Protein AF-A0A0G0VIJ0-F1 (afdb_monomer_lite)

Radius of gyration: 26.53 Å; chains: 1; bounding box: 55×55×74 Å

Secondary structure (DSSP, 8-state):
-PPP------S---HHHHHHHHHHHHHHTTHHHHHTTTSTT-S---------TT-SSHHHHHHH-HHHHHHHHHHHHHHHHHHHHHHHHHTT----SSS---TTSHHHHHHHHHHHHHHHHTT----------EETTTTEE--GGGS-GGG----

Foldseek 3Di:
DDDDDDDDDDDDDDPVVVVVVVVVVCVVVVVVLVVLQPCLPDPDDDDDDDDPPPDQAPVVCVVVDVVVVVVVVVVVCVVVVVVVLVSCVSSVDDDPSVDDDDCPDPVNVVVVVVVVVVCVVVVNDDDDDDDFDADPRHRDGDDPVPDDPVPDDDD

Sequence (155 aa):
MAKNYFDPVDLQVNFPELEKEILAKWDKKKVVKKYLNRNSHAKKYFSFLDGPITFRNKKDIEAFGVDKFVQLCKDRVKKYSNIQTEQSKRLGYFMDWENSYYTLSDDNNYMIWHFLKVCNDYGWIYKGQDSVAWCPRCETAISQHEILTEDYKEL

Structure (mmCIF, N/CA/C/O backbone):
data_AF-A0A0G0VIJ0-F1
#
_entry.id   AF-A0A0G0VIJ0-F1
#
loop_
_atom_site.group_PDB
_atom_site.id
_atom_site.type_symbol
_atom_site.label_atom_id
_atom_site.label_alt_id
_atom_site.label_comp_id
_atom_site.label_asym_id
_atom_site.label_entity_id
_atom_site.label_seq_id
_atom_site.pdbx_PDB_ins_code
_atom_site.Cartn_x
_atom_site.Cartn_y
_atom_site.Cartn_z
_atom_site.occupancy
_atom_site.B_iso_or_equiv
_atom_site.auth_seq_id
_atom_site.auth_comp_id
_atom_site.auth_asym_id
_atom_site.auth_atom_id
_atom_site.pdbx_PDB_model_num
ATOM 1 N N . MET A 1 1 ? -34.892 41.394 37.509 1.00 52.47 1 MET A N 1
ATOM 2 C CA . MET A 1 1 ? -33.634 41.175 38.256 1.00 52.47 1 MET A CA 1
ATOM 3 C C . MET A 1 1 ? -32.808 40.157 37.495 1.00 52.47 1 MET A C 1
ATOM 5 O O . MET A 1 1 ? -33.337 39.103 37.158 1.00 52.47 1 MET A O 1
ATOM 9 N N . ALA A 1 2 ? -31.579 40.522 37.129 1.00 64.62 2 ALA A N 1
ATOM 10 C CA . ALA A 1 2 ? -30.722 39.702 36.280 1.00 64.62 2 ALA A CA 1
ATOM 11 C C . ALA A 1 2 ? -30.158 38.531 37.093 1.00 64.62 2 ALA A C 1
ATOM 13 O O . ALA A 1 2 ? -29.532 38.736 38.131 1.00 64.62 2 ALA A O 1
ATOM 14 N N . LYS A 1 3 ? -30.434 37.304 36.652 1.00 53.62 3 LYS A N 1
ATOM 15 C CA . LYS A 1 3 ? -29.890 36.097 37.278 1.00 53.62 3 LYS A CA 1
ATOM 16 C C . LYS A 1 3 ? -28.385 36.033 37.023 1.00 53.62 3 LYS A C 1
ATOM 18 O O . LYS A 1 3 ? -27.961 36.187 35.883 1.00 53.62 3 LYS A O 1
ATOM 23 N N . ASN A 1 4 ? -27.614 35.785 38.078 1.00 64.62 4 ASN A N 1
ATOM 24 C CA . ASN A 1 4 ? -26.201 35.431 37.972 1.00 64.62 4 ASN A CA 1
ATOM 25 C C . ASN A 1 4 ? -26.076 33.932 37.696 1.00 64.62 4 ASN A C 1
ATOM 27 O O . ASN A 1 4 ? -26.789 33.130 38.296 1.00 64.62 4 ASN A O 1
ATOM 31 N N . TYR A 1 5 ? -25.201 33.592 36.749 1.00 65.38 5 TYR A N 1
ATOM 32 C CA . TYR A 1 5 ? -25.220 32.305 36.051 1.00 65.38 5 TYR A CA 1
ATOM 33 C C . TYR A 1 5 ? -24.100 31.320 36.449 1.00 65.38 5 TYR A C 1
ATOM 35 O O . TYR A 1 5 ? -24.128 30.206 35.934 1.00 65.38 5 TYR A O 1
ATOM 43 N N . PHE A 1 6 ? -23.145 31.665 37.333 1.00 71.44 6 PHE A N 1
ATOM 44 C CA . PHE A 1 6 ? -21.989 30.792 37.639 1.00 71.44 6 PHE A CA 1
ATOM 45 C C . PHE A 1 6 ? -21.457 30.888 39.084 1.00 71.44 6 PHE A C 1
ATOM 47 O O . PHE A 1 6 ? -21.592 31.933 39.723 1.00 71.44 6 PHE A O 1
ATOM 54 N N . ASP A 1 7 ? -20.809 29.804 39.541 1.00 77.25 7 ASP A N 1
ATOM 55 C CA . ASP A 1 7 ? -20.273 29.595 40.901 1.00 77.25 7 ASP A CA 1
ATOM 56 C C . ASP 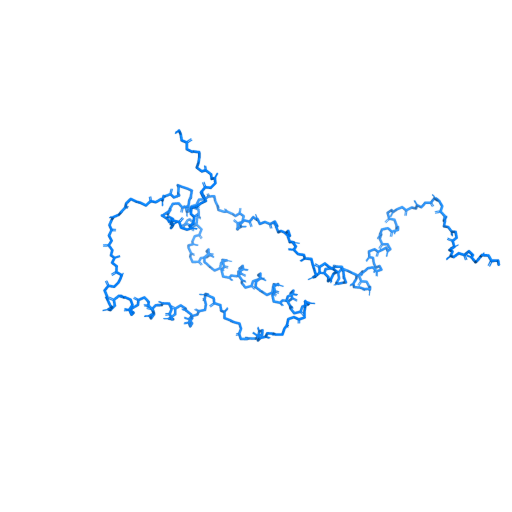A 1 7 ? -18.773 29.986 41.044 1.00 77.25 7 ASP A C 1
ATOM 58 O O . ASP A 1 7 ? -18.016 29.844 40.078 1.00 77.25 7 ASP A O 1
ATOM 62 N N . PRO A 1 8 ? -18.304 30.455 42.226 1.00 72.00 8 PRO A N 1
ATOM 63 C CA . PRO A 1 8 ? -16.916 30.901 42.446 1.00 72.00 8 PRO A CA 1
ATOM 64 C C . PRO A 1 8 ? -15.893 29.750 42.606 1.00 72.00 8 PRO A C 1
ATOM 66 O O . PRO A 1 8 ? -16.214 28.702 43.164 1.00 72.00 8 PRO A O 1
ATOM 69 N N . VAL A 1 9 ? -14.646 29.964 42.145 1.00 76.31 9 VAL A N 1
ATOM 70 C CA . VAL A 1 9 ? -13.546 28.964 42.098 1.00 76.31 9 VAL A CA 1
ATOM 71 C C . VAL A 1 9 ? -12.290 29.453 42.848 1.00 76.31 9 VAL A C 1
ATOM 73 O O . VAL A 1 9 ? -11.993 30.646 42.825 1.00 76.31 9 VAL A O 1
ATOM 76 N N . ASP A 1 10 ? -11.565 28.528 43.496 1.00 70.06 10 ASP A N 1
ATOM 77 C CA . ASP A 1 10 ? -10.390 28.770 44.360 1.00 70.06 10 ASP A CA 1
ATOM 78 C C . ASP A 1 10 ? -9.078 29.027 43.580 1.00 70.06 10 ASP A C 1
ATOM 80 O O . ASP A 1 10 ? -8.874 28.509 42.481 1.00 70.06 10 ASP A O 1
ATOM 84 N N . LEU A 1 11 ? -8.183 29.840 44.151 1.00 73.19 11 LEU A N 1
ATOM 85 C CA . LEU A 1 11 ? -7.052 30.480 43.466 1.00 73.19 11 LEU A CA 1
ATOM 86 C C . LEU A 1 11 ? -5.691 29.811 43.702 1.00 73.19 11 LEU A C 1
ATOM 88 O O . LEU A 1 11 ? -4.750 30.097 42.961 1.00 73.19 11 LEU A O 1
ATOM 92 N N . GLN A 1 12 ? -5.551 28.935 44.699 1.00 70.12 12 GLN A N 1
ATOM 93 C CA . GLN A 1 12 ? -4.281 28.251 44.972 1.00 70.12 12 GLN A CA 1
ATOM 94 C C . GLN A 1 12 ? -4.399 26.745 44.721 1.00 70.12 12 GLN A C 1
ATOM 96 O O . GLN A 1 12 ? -4.867 25.990 45.567 1.00 70.12 12 GLN A O 1
ATOM 101 N N . VAL A 1 13 ? -3.972 26.313 43.528 1.00 72.69 13 VAL A N 1
ATOM 102 C CA . VAL A 1 13 ? -4.182 24.949 43.011 1.00 72.69 13 VAL A CA 1
ATOM 103 C C . VAL A 1 13 ? -2.862 24.178 42.887 1.00 72.69 13 VAL A C 1
ATOM 105 O O . VAL A 1 13 ? -1.880 24.690 42.353 1.00 72.69 13 VAL A O 1
ATOM 108 N N . ASN A 1 14 ? -2.853 22.916 43.337 1.00 75.56 14 ASN A N 1
ATOM 109 C CA . ASN A 1 14 ? -1.723 21.990 43.203 1.00 75.56 14 ASN A CA 1
ATOM 110 C C . ASN A 1 14 ? -1.847 21.138 41.922 1.00 75.56 14 ASN A C 1
ATOM 112 O O . ASN A 1 14 ? -2.645 20.204 41.840 1.00 75.56 14 ASN A O 1
ATOM 116 N N . PHE A 1 15 ? -1.058 21.476 40.903 1.00 76.38 15 PHE A N 1
ATOM 117 C CA . PHE A 1 15 ? -1.248 20.984 39.534 1.00 76.38 15 PHE A CA 1
ATOM 118 C C . PHE A 1 15 ? -0.882 19.507 39.284 1.00 76.38 15 PHE A C 1
ATOM 120 O O . PHE A 1 15 ? -1.651 18.839 38.593 1.00 76.38 15 PHE A O 1
ATOM 127 N N . PRO A 1 16 ? 0.220 18.950 39.826 1.00 82.44 16 PRO A N 1
ATOM 128 C CA . PRO A 1 16 ? 0.573 17.546 39.587 1.00 82.44 16 PRO A CA 1
ATOM 129 C C . PRO A 1 16 ? -0.453 16.532 40.109 1.00 82.44 16 PRO A C 1
ATOM 131 O O . PRO A 1 16 ? -0.645 15.469 39.517 1.00 82.44 16 PRO A O 1
ATOM 134 N N . GLU A 1 17 ? -1.110 16.835 41.229 1.00 77.00 17 GLU A N 1
ATOM 135 C CA . GLU A 1 17 ? -2.145 15.967 41.798 1.00 77.00 17 GLU A CA 1
ATOM 136 C C . GLU A 1 17 ? -3.454 16.083 41.009 1.00 77.00 17 GLU A C 1
ATOM 138 O O . GLU A 1 17 ? -4.062 15.072 40.646 1.00 77.00 17 GLU A O 1
ATOM 143 N N . LEU A 1 18 ? -3.803 17.312 40.618 1.00 77.12 18 LEU A N 1
ATOM 144 C CA . LEU A 1 18 ? -4.939 17.602 39.750 1.00 77.12 18 LEU A CA 1
ATOM 145 C C . LEU A 1 18 ? -4.830 16.886 38.392 1.00 77.12 18 LEU A C 1
ATOM 147 O O . LEU A 1 18 ? -5.814 16.349 37.889 1.00 77.12 18 LEU A O 1
ATOM 151 N N . GLU A 1 19 ? -3.637 16.827 37.802 1.00 81.19 19 GLU A N 1
ATOM 152 C CA . GLU A 1 19 ? -3.402 16.137 36.531 1.00 81.19 19 GLU A CA 1
ATOM 153 C C . GLU A 1 19 ? -3.688 14.633 36.633 1.00 81.19 19 GLU A C 1
ATOM 155 O O . GLU A 1 19 ? -4.411 14.075 35.803 1.00 81.19 19 GLU A O 1
ATOM 160 N N . LYS A 1 20 ? -3.179 13.976 37.681 1.00 84.56 20 LYS A N 1
ATOM 161 C CA . LYS A 1 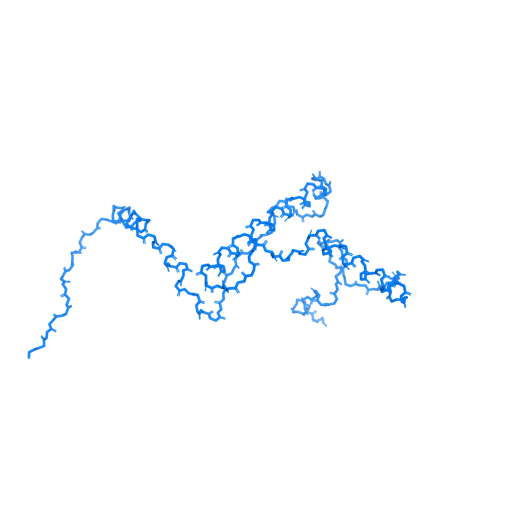20 ? -3.397 12.539 37.900 1.00 84.56 20 LYS A CA 1
ATOM 162 C C . LYS A 1 20 ? -4.876 12.218 38.100 1.00 84.56 20 LYS A C 1
ATOM 164 O O . LYS A 1 20 ? -5.374 11.252 37.515 1.00 84.56 20 LYS A O 1
ATOM 169 N N . GLU A 1 21 ? -5.596 13.045 38.858 1.00 83.81 21 GLU A N 1
ATOM 170 C CA . GLU A 1 21 ? -7.046 12.908 39.005 1.00 83.81 21 GLU A CA 1
ATOM 171 C C . GLU A 1 21 ? -7.783 13.088 37.676 1.00 83.81 21 GLU A C 1
ATOM 173 O O . GLU A 1 21 ? -8.671 12.297 37.348 1.00 83.81 21 GLU A O 1
ATOM 178 N N . ILE A 1 22 ? -7.417 14.099 36.885 1.00 80.25 22 ILE A N 1
ATOM 179 C CA . ILE A 1 22 ? -8.041 14.383 35.589 1.00 80.25 22 ILE A CA 1
ATOM 180 C C . ILE A 1 22 ? -7.843 13.212 34.624 1.00 80.25 22 ILE A C 1
ATOM 182 O O . ILE A 1 22 ? -8.815 12.763 34.008 1.00 80.25 22 ILE A O 1
ATOM 186 N N . LEU A 1 23 ? -6.626 12.676 34.532 1.00 76.62 23 LEU A N 1
ATOM 187 C CA . LEU A 1 23 ? -6.301 11.562 33.643 1.00 76.62 23 LEU A CA 1
ATOM 188 C C . LEU A 1 23 ? -7.067 10.287 34.028 1.00 76.62 23 LEU A C 1
ATOM 190 O O . LEU A 1 23 ? -7.701 9.668 33.170 1.00 76.62 23 LEU A O 1
ATOM 194 N N . ALA A 1 24 ? -7.137 9.955 35.321 1.00 84.25 24 ALA A N 1
ATOM 195 C CA . ALA A 1 24 ? -7.935 8.825 35.804 1.00 84.25 24 ALA A CA 1
ATOM 196 C C . ALA A 1 24 ? -9.440 9.006 35.513 1.00 84.25 24 ALA A C 1
ATOM 198 O O . ALA A 1 24 ? -10.144 8.067 35.119 1.00 84.25 24 ALA A O 1
ATOM 199 N N . LYS A 1 25 ? -9.951 10.237 35.643 1.00 84.12 25 LYS A N 1
ATOM 200 C CA . LYS A 1 25 ? -11.337 10.595 35.296 1.00 84.12 25 LYS A CA 1
ATOM 201 C C . LYS A 1 25 ? -11.595 10.458 33.795 1.00 84.12 25 LYS A C 1
ATOM 203 O O . LYS A 1 25 ? -12.705 10.094 33.398 1.00 84.12 25 LYS A O 1
ATOM 208 N N . TRP A 1 26 ? -10.603 10.753 32.962 1.00 78.38 26 TRP A N 1
ATOM 209 C CA . TRP A 1 26 ? -10.691 10.691 31.506 1.00 78.38 26 TRP A CA 1
ATOM 210 C C . TRP A 1 26 ? -10.675 9.267 30.971 1.00 78.38 26 TRP A C 1
ATOM 212 O O . TRP A 1 26 ? -11.476 8.964 30.082 1.00 78.38 26 TRP A O 1
ATOM 222 N N . ASP A 1 27 ? -9.881 8.379 31.559 1.00 79.38 27 ASP A N 1
ATOM 223 C CA . ASP A 1 27 ? -9.908 6.956 31.217 1.00 79.38 27 ASP A CA 1
ATOM 224 C C . ASP A 1 27 ? -11.223 6.301 31.641 1.00 79.38 27 ASP A C 1
ATOM 226 O O . ASP A 1 27 ? -11.897 5.660 30.827 1.00 79.38 27 ASP A O 1
ATOM 230 N N . LYS A 1 28 ? -11.688 6.575 32.868 1.00 83.31 28 LYS A N 1
ATOM 231 C CA . LYS A 1 28 ? -12.971 6.055 33.372 1.00 83.31 28 LYS A CA 1
ATOM 232 C C . LYS A 1 28 ? -14.166 6.516 32.527 1.00 83.31 28 LYS A C 1
ATOM 234 O O . LYS A 1 28 ? -15.131 5.776 32.353 1.00 83.31 28 LYS A O 1
ATOM 239 N N . LYS A 1 29 ? -14.103 7.730 31.968 1.00 84.06 29 LYS A N 1
ATOM 240 C CA . LYS A 1 29 ? -15.145 8.316 31.103 1.00 84.06 29 LYS A CA 1
ATOM 241 C C . LYS A 1 29 ? -14.893 8.124 29.602 1.00 84.06 29 LYS A C 1
ATOM 243 O O . LYS A 1 29 ? -15.666 8.644 28.793 1.00 84.06 29 LYS A O 1
ATOM 248 N N . LYS A 1 30 ? -13.834 7.397 29.222 1.00 78.00 30 LYS A N 1
ATOM 249 C CA . LYS A 1 30 ? -13.403 7.165 27.832 1.00 78.00 30 LYS A CA 1
ATOM 250 C C . LYS A 1 30 ? -13.288 8.460 27.005 1.00 78.00 30 LYS A C 1
ATOM 252 O O . LYS A 1 30 ? -13.719 8.519 25.853 1.00 78.00 30 LYS A O 1
ATOM 257 N N . VAL A 1 31 ? -12.711 9.515 27.581 1.00 76.69 31 VAL A N 1
ATOM 258 C CA . VAL A 1 31 ? -12.638 10.867 26.991 1.00 76.69 31 VAL A CA 1
ATOM 259 C C . VAL A 1 31 ? -11.754 10.914 25.745 1.00 76.69 31 VAL A C 1
ATOM 261 O O . VAL A 1 31 ? -12.138 11.547 24.766 1.00 76.69 31 VAL A O 1
ATOM 264 N N . VAL A 1 32 ? -10.648 10.166 25.703 1.00 67.38 32 VAL A N 1
ATOM 265 C CA . VAL A 1 32 ? -9.802 10.040 24.497 1.00 67.38 32 VAL A CA 1
ATOM 266 C C . VAL A 1 32 ? -10.608 9.479 23.315 1.00 67.38 32 VAL A C 1
ATOM 268 O O . VAL A 1 32 ? -10.482 9.944 22.182 1.00 67.38 32 VAL A O 1
ATOM 271 N N . LYS A 1 33 ? -11.537 8.551 23.587 1.00 63.69 33 LYS A N 1
ATOM 272 C CA . LYS A 1 33 ? -12.468 8.002 22.589 1.00 63.69 33 LYS A CA 1
ATOM 273 C C . LYS A 1 33 ? -13.443 9.067 22.066 1.00 63.69 33 LYS A C 1
ATOM 275 O O . LYS A 1 33 ? -13.731 9.080 20.874 1.00 63.69 33 LYS A O 1
ATOM 280 N N . LYS A 1 34 ? -13.897 9.986 22.928 1.00 77.69 34 LYS A N 1
ATOM 281 C CA . LYS A 1 34 ? -14.735 11.143 22.554 1.00 77.69 34 LYS A CA 1
ATOM 282 C C . LYS A 1 34 ? -13.961 12.221 21.788 1.00 77.69 34 LYS A C 1
ATOM 284 O O . LYS A 1 34 ? -14.503 12.795 20.854 1.00 77.69 34 LYS A O 1
ATOM 289 N N . TYR A 1 35 ? -12.705 12.481 22.148 1.00 64.19 35 TYR A N 1
ATOM 290 C CA . TYR A 1 35 ? -11.881 13.525 21.531 1.00 64.19 35 TYR A CA 1
ATOM 291 C C . TYR A 1 35 ? -11.413 13.156 20.122 1.00 64.19 35 TYR A C 1
ATOM 293 O O . TYR A 1 35 ? -11.546 13.951 19.196 1.00 64.19 35 TYR A O 1
ATOM 301 N N . LEU A 1 36 ? -10.944 11.921 19.934 1.00 62.81 36 LEU A N 1
ATOM 302 C CA . LEU A 1 36 ? -10.586 11.392 18.614 1.00 62.81 36 LEU A CA 1
ATOM 303 C C . LEU A 1 36 ? -11.787 11.381 17.643 1.00 62.81 36 LEU A C 1
ATOM 305 O O . LEU A 1 36 ? -11.588 11.392 16.435 1.00 62.81 36 LEU A O 1
ATOM 309 N N . ASN A 1 37 ? -13.018 11.408 18.172 1.00 61.84 37 ASN A N 1
ATOM 310 C CA . ASN A 1 37 ? -14.264 11.513 17.408 1.00 61.84 37 ASN A CA 1
ATOM 311 C C . ASN A 1 37 ? -14.759 12.966 17.230 1.00 61.84 37 ASN A C 1
ATOM 313 O O . ASN A 1 37 ? -15.814 13.172 16.643 1.00 61.84 37 ASN A O 1
ATOM 317 N N . ARG A 1 38 ? -14.057 13.982 17.751 1.00 71.62 38 ARG A N 1
ATOM 318 C CA . ARG A 1 38 ? -14.553 15.370 17.771 1.00 71.62 38 ARG A CA 1
ATOM 319 C C . ARG A 1 38 ? -14.355 16.111 16.447 1.00 71.62 38 ARG A C 1
ATOM 321 O O . ARG A 1 38 ? -15.190 16.925 16.076 1.00 71.62 38 ARG A O 1
ATOM 328 N N . ASN A 1 39 ? -13.255 15.839 15.746 1.00 64.19 39 ASN A N 1
ATOM 329 C CA . ASN A 1 39 ? -12.856 16.560 14.528 1.00 64.19 39 ASN A CA 1
ATOM 330 C C . ASN A 1 39 ? -13.148 15.760 13.246 1.00 64.19 39 ASN A C 1
ATOM 332 O O . ASN A 1 39 ? -12.535 15.993 12.208 1.00 64.19 39 ASN A O 1
ATOM 336 N N . SER A 1 40 ? -14.099 14.828 13.322 1.00 61.03 40 SER A N 1
ATOM 337 C CA . SER A 1 40 ? -14.533 13.957 12.223 1.00 61.03 40 SER A CA 1
ATOM 338 C C . SER A 1 40 ? -15.162 14.705 11.039 1.00 61.03 40 SER A C 1
ATOM 340 O O . SER A 1 40 ? -15.275 14.139 9.959 1.00 61.03 40 SER A O 1
ATOM 342 N N . HIS A 1 41 ? -15.556 15.971 11.222 1.00 52.69 41 HIS A N 1
ATOM 343 C CA . HIS A 1 41 ? -16.220 16.807 10.212 1.00 52.69 41 HIS A CA 1
ATOM 344 C C . HIS A 1 41 ? -15.308 17.894 9.592 1.00 52.69 41 HIS A C 1
ATOM 346 O O . HIS A 1 41 ? -15.797 18.786 8.899 1.00 52.69 41 HIS A O 1
ATOM 352 N N . ALA A 1 42 ? -13.994 17.874 9.853 1.00 66.56 42 ALA A N 1
ATOM 353 C CA . ALA A 1 42 ? -13.054 18.889 9.364 1.00 66.56 42 ALA A CA 1
ATOM 354 C C . ALA A 1 42 ? -12.649 18.676 7.889 1.00 66.56 42 ALA A C 1
ATOM 356 O O . ALA A 1 42 ? -12.443 17.554 7.438 1.00 66.56 42 ALA A O 1
ATOM 357 N N . LYS A 1 43 ? -12.467 19.771 7.136 1.00 59.84 43 LYS A N 1
ATOM 358 C CA . LYS A 1 43 ? -12.087 19.743 5.706 1.00 59.84 43 LYS A CA 1
ATOM 359 C C . LYS A 1 43 ? -10.585 19.492 5.420 1.00 59.84 43 LYS A C 1
ATOM 361 O O . LYS A 1 43 ? -10.246 19.303 4.258 1.00 59.84 43 LYS A O 1
ATOM 366 N N . LYS A 1 44 ? -9.677 19.502 6.413 1.00 52.06 44 LYS A N 1
ATOM 367 C CA . LYS A 1 44 ? -8.217 19.258 6.252 1.00 52.06 44 LYS A CA 1
ATOM 368 C C . LYS A 1 44 ? -7.650 18.398 7.393 1.00 52.06 44 LYS A C 1
ATOM 370 O O . LYS A 1 44 ? -8.081 18.548 8.534 1.00 52.06 44 LYS A O 1
ATOM 375 N N . TYR A 1 45 ? -6.655 17.560 7.078 1.00 49.69 45 TYR A N 1
ATOM 376 C CA . TYR A 1 45 ? -6.057 16.546 7.964 1.00 49.69 45 TYR A CA 1
ATOM 377 C C . TYR A 1 45 ? -4.524 16.698 8.074 1.00 49.69 45 TYR A C 1
ATOM 379 O O . TYR A 1 45 ? -3.901 17.244 7.167 1.00 49.69 45 TYR A O 1
ATOM 387 N N . PHE A 1 46 ? -3.915 16.202 9.162 1.00 41.69 46 PHE A N 1
ATOM 388 C CA . PHE A 1 46 ? -2.459 16.205 9.396 1.00 41.69 46 PHE A CA 1
ATOM 389 C C . PHE A 1 46 ? -1.951 14.787 9.702 1.00 41.69 46 PHE A C 1
ATOM 391 O O . PHE A 1 46 ? -2.514 14.105 10.560 1.00 41.69 46 PHE A O 1
ATOM 398 N N . SER A 1 47 ? -0.888 14.353 9.016 1.00 42.16 47 SER A N 1
ATOM 399 C CA . SER A 1 47 ? -0.221 13.060 9.215 1.00 42.16 47 SER A CA 1
ATOM 400 C C . SER A 1 47 ? 1.302 13.256 9.212 1.00 42.16 47 SER A C 1
ATOM 402 O O . SER A 1 47 ? 1.837 13.959 8.362 1.00 42.16 47 SER A O 1
ATOM 404 N N . PHE A 1 48 ? 2.000 12.635 10.168 1.00 37.22 48 PHE A N 1
ATOM 405 C CA . PHE A 1 48 ? 3.464 12.562 10.216 1.00 37.22 48 PHE A CA 1
ATOM 406 C C . PHE A 1 48 ? 3.888 11.175 9.718 1.00 37.22 48 PHE A C 1
ATOM 408 O O . PHE A 1 48 ? 3.478 10.165 10.295 1.00 37.22 48 PHE A O 1
ATOM 415 N N . LEU A 1 49 ? 4.637 11.123 8.616 1.00 38.41 49 LEU A N 1
ATOM 416 C CA . LEU A 1 49 ? 5.118 9.889 7.995 1.00 38.41 49 LEU A CA 1
ATOM 417 C C . LEU A 1 49 ? 6.648 9.861 8.032 1.00 38.41 49 LEU A C 1
ATOM 419 O O . LEU A 1 49 ? 7.290 10.710 7.426 1.00 38.41 49 LEU A O 1
ATOM 423 N N . ASP A 1 50 ? 7.202 8.840 8.682 1.00 36.78 50 ASP A N 1
ATOM 424 C CA . ASP A 1 50 ? 8.545 8.331 8.407 1.00 36.78 50 ASP A CA 1
ATOM 425 C C . ASP A 1 50 ? 8.405 6.847 8.007 1.00 36.78 50 ASP A C 1
ATOM 427 O O . ASP A 1 50 ? 7.464 6.152 8.431 1.00 36.78 50 ASP A O 1
ATOM 431 N N . GLY A 1 51 ? 9.260 6.385 7.096 1.00 50.81 51 GLY A N 1
ATOM 432 C CA . GLY A 1 51 ? 9.184 5.072 6.444 1.00 50.81 51 GLY A CA 1
ATOM 433 C C . GLY A 1 51 ? 9.374 3.894 7.414 1.00 50.81 51 GLY A C 1
ATOM 434 O O . GLY A 1 51 ? 9.200 4.011 8.628 1.00 50.81 51 GLY A O 1
ATOM 435 N N . PRO A 1 52 ? 9.668 2.670 6.950 1.00 47.72 52 PRO A N 1
ATOM 436 C CA . PRO A 1 52 ? 10.339 1.713 7.823 1.00 47.72 52 PRO A CA 1
ATOM 437 C C . PRO A 1 52 ? 11.692 2.335 8.201 1.00 47.72 52 PRO A C 1
ATOM 439 O O . PRO A 1 52 ? 12.490 2.638 7.323 1.00 47.72 52 PRO A O 1
ATOM 442 N N . ILE A 1 53 ? 11.925 2.558 9.493 1.00 48.50 53 ILE A N 1
ATOM 443 C CA . ILE A 1 53 ? 13.034 3.367 10.036 1.00 48.50 53 ILE A CA 1
ATOM 444 C C . ILE A 1 53 ? 14.450 2.816 9.743 1.00 48.50 53 ILE A C 1
ATOM 446 O O . ILE A 1 53 ? 15.437 3.455 10.090 1.00 48.50 53 ILE A O 1
ATOM 450 N N . THR A 1 54 ? 14.608 1.646 9.118 1.00 51.59 54 THR A N 1
ATOM 451 C CA . THR A 1 54 ? 15.874 0.899 9.233 1.00 51.59 54 THR A CA 1
ATOM 452 C C . THR A 1 54 ? 16.786 0.852 8.011 1.00 51.59 54 THR A C 1
ATOM 454 O O . THR A 1 54 ? 17.926 0.434 8.189 1.00 51.59 54 THR A O 1
ATOM 457 N N . PHE A 1 55 ? 16.373 1.276 6.811 1.00 58.56 55 PHE A N 1
ATOM 458 C CA . PHE A 1 55 ? 17.204 1.085 5.607 1.00 58.56 55 PHE A CA 1
ATOM 459 C C . PHE A 1 55 ? 17.473 2.394 4.869 1.00 58.56 55 PHE A C 1
ATOM 461 O O . PHE A 1 55 ? 16.548 3.136 4.542 1.00 58.56 55 PHE A O 1
ATOM 468 N N . ARG A 1 56 ? 18.755 2.691 4.632 1.00 59.69 56 ARG A N 1
ATOM 469 C CA . ARG A 1 56 ? 19.205 3.945 4.009 1.00 59.69 56 ARG A CA 1
ATOM 470 C C . ARG A 1 56 ? 19.310 3.823 2.496 1.00 59.69 56 ARG A C 1
ATOM 472 O O . ARG A 1 56 ? 19.215 4.830 1.798 1.00 59.69 56 ARG A O 1
ATOM 479 N N . ASN A 1 57 ? 19.526 2.612 1.997 1.00 65.62 57 ASN A N 1
ATOM 480 C CA . ASN A 1 57 ? 19.675 2.319 0.578 1.00 65.62 57 ASN A CA 1
ATOM 481 C C . ASN A 1 57 ? 19.227 0.881 0.261 1.00 65.62 57 ASN A C 1
ATOM 483 O O . ASN A 1 57 ? 18.964 0.068 1.149 1.00 65.62 57 ASN A O 1
ATOM 487 N N . LYS A 1 58 ? 19.103 0.576 -1.034 1.00 70.25 58 LYS A N 1
ATOM 488 C CA . LYS A 1 58 ? 18.593 -0.710 -1.533 1.00 70.25 58 LYS A CA 1
ATOM 489 C C . LYS A 1 58 ? 19.488 -1.891 -1.144 1.00 70.25 58 LYS A C 1
ATOM 491 O O . LYS A 1 58 ? 18.987 -2.975 -0.861 1.00 70.25 58 LYS A O 1
ATOM 496 N N . LYS A 1 59 ? 20.797 -1.653 -1.033 1.00 75.25 59 LYS A N 1
ATOM 497 C CA . LYS A 1 59 ? 21.786 -2.645 -0.588 1.00 75.25 59 LYS A CA 1
ATOM 498 C C . LYS A 1 59 ? 21.525 -3.150 0.828 1.00 75.25 59 LYS A C 1
ATOM 500 O O . LYS A 1 59 ? 21.715 -4.335 1.090 1.00 75.25 59 LYS A O 1
ATOM 505 N N . ASP A 1 60 ? 21.036 -2.291 1.723 1.00 75.19 60 ASP A N 1
ATOM 506 C CA . ASP A 1 60 ? 20.689 -2.718 3.080 1.00 75.19 60 ASP A CA 1
ATOM 507 C C . ASP A 1 60 ? 19.524 -3.731 3.079 1.00 75.19 60 ASP A C 1
ATOM 509 O O . ASP A 1 60 ? 19.478 -4.628 3.920 1.00 75.19 60 ASP A O 1
ATOM 513 N N . ILE A 1 61 ? 18.603 -3.625 2.111 1.00 75.75 61 ILE A N 1
ATOM 514 C CA . ILE A 1 61 ? 17.478 -4.560 1.942 1.00 75.75 61 ILE A CA 1
ATOM 515 C C . ILE A 1 61 ? 17.985 -5.921 1.458 1.00 75.75 61 ILE A C 1
ATOM 517 O O . ILE A 1 61 ? 17.554 -6.957 1.965 1.00 75.75 61 ILE A O 1
ATOM 521 N N . GLU A 1 62 ? 18.919 -5.930 0.504 1.00 79.06 62 GLU A N 1
ATOM 522 C CA . GLU A 1 62 ? 19.545 -7.163 0.015 1.00 79.06 62 GLU A CA 1
ATOM 523 C C . GLU A 1 62 ? 20.313 -7.879 1.134 1.00 79.06 62 GLU A C 1
ATOM 525 O O . GLU A 1 62 ? 20.153 -9.086 1.308 1.00 79.06 62 GLU A O 1
ATOM 530 N N . ALA A 1 63 ? 21.071 -7.132 1.945 1.00 80.56 63 ALA A N 1
ATOM 531 C CA . ALA A 1 63 ? 21.787 -7.668 3.103 1.00 80.56 63 ALA A CA 1
ATOM 532 C C . ALA A 1 63 ? 20.846 -8.193 4.205 1.00 80.56 63 ALA A C 1
ATOM 534 O O . ALA A 1 63 ? 21.162 -9.171 4.883 1.00 80.56 63 ALA A O 1
ATOM 535 N N . PHE A 1 64 ? 19.687 -7.558 4.390 1.00 77.12 64 PHE A N 1
ATOM 536 C CA . PHE A 1 64 ? 18.674 -7.979 5.358 1.00 77.12 64 PHE A CA 1
ATOM 537 C C . PHE A 1 64 ? 17.896 -9.233 4.915 1.00 77.12 64 PHE A C 1
ATOM 539 O O . PHE A 1 64 ? 17.496 -10.048 5.754 1.00 77.12 64 PHE A O 1
ATOM 546 N N . GLY A 1 65 ? 17.709 -9.398 3.606 1.00 83.38 65 GLY A N 1
ATOM 547 C CA . GLY A 1 65 ? 16.892 -10.440 2.992 1.00 83.38 65 GLY A CA 1
ATOM 548 C C . GLY A 1 65 ? 15.591 -9.867 2.435 1.00 83.38 65 GLY A C 1
ATOM 549 O O . GLY A 1 65 ? 14.759 -9.321 3.169 1.00 83.38 65 GLY A O 1
ATOM 550 N N . VAL A 1 66 ? 15.407 -10.004 1.119 1.00 84.81 66 VAL A N 1
ATOM 551 C CA . VAL A 1 66 ? 14.246 -9.462 0.392 1.00 84.81 66 VAL A CA 1
ATOM 552 C C . VAL A 1 66 ? 12.942 -10.104 0.869 1.00 84.81 66 VAL A C 1
ATOM 554 O O . VAL A 1 66 ? 11.940 -9.416 1.035 1.00 84.81 66 VAL A O 1
ATOM 557 N N . ASP A 1 67 ? 12.957 -11.402 1.151 1.00 87.56 67 ASP A N 1
ATOM 558 C CA . ASP A 1 67 ? 11.829 -12.162 1.694 1.00 87.56 67 ASP A CA 1
ATOM 559 C C . ASP A 1 67 ? 11.357 -11.607 3.048 1.00 87.56 67 ASP A C 1
ATOM 561 O O . ASP A 1 67 ? 10.173 -11.310 3.233 1.00 87.56 67 ASP A O 1
ATOM 565 N N . LYS A 1 68 ? 12.297 -11.385 3.974 1.00 82.44 68 LYS A N 1
ATOM 566 C CA . LYS A 1 68 ? 12.022 -10.833 5.306 1.00 82.44 68 LYS A CA 1
ATOM 567 C C . LYS A 1 68 ? 11.518 -9.403 5.214 1.00 82.44 68 LYS A C 1
ATOM 569 O O . LYS A 1 68 ? 10.578 -9.031 5.915 1.00 82.44 68 LYS A O 1
ATOM 574 N N . PHE A 1 69 ? 12.117 -8.605 4.333 1.00 82.50 69 PHE A N 1
ATOM 575 C CA . PHE A 1 69 ? 11.675 -7.240 4.081 1.00 82.50 69 PHE A CA 1
ATOM 576 C C . PHE A 1 69 ? 10.239 -7.200 3.546 1.00 82.50 69 PHE A C 1
ATOM 578 O O . PHE A 1 69 ? 9.398 -6.482 4.084 1.00 82.50 69 PHE A O 1
ATOM 585 N N . VAL A 1 70 ? 9.928 -8.024 2.541 1.00 86.06 70 VAL A N 1
ATOM 586 C CA . VAL A 1 70 ? 8.577 -8.129 1.974 1.00 86.06 70 VAL A CA 1
ATOM 587 C C . VAL A 1 70 ? 7.568 -8.547 3.042 1.00 86.06 70 VAL A C 1
ATOM 589 O O . VAL A 1 70 ? 6.472 -7.983 3.098 1.00 86.06 70 VAL A O 1
ATOM 592 N N . GLN A 1 71 ? 7.928 -9.482 3.924 1.00 86.06 71 GLN A N 1
ATOM 593 C CA . GLN A 1 71 ? 7.050 -9.887 5.018 1.00 86.06 71 GLN A CA 1
ATOM 594 C C . GLN A 1 71 ? 6.782 -8.733 5.998 1.00 86.06 71 GLN A C 1
ATOM 596 O O . GLN A 1 71 ? 5.624 -8.475 6.325 1.00 86.06 71 GLN A O 1
ATOM 601 N N . LEU A 1 72 ? 7.809 -7.964 6.376 1.00 83.88 72 LEU A N 1
ATOM 602 C CA . LEU A 1 72 ? 7.641 -6.764 7.207 1.00 83.88 72 LEU A CA 1
ATOM 603 C C . LEU A 1 72 ? 6.736 -5.716 6.546 1.00 83.88 72 LEU A C 1
ATOM 605 O O . LEU A 1 72 ? 5.904 -5.099 7.217 1.00 83.88 72 LEU A O 1
ATOM 609 N N . CYS A 1 73 ? 6.859 -5.520 5.231 1.00 84.12 73 CYS A N 1
ATOM 610 C CA . CYS A 1 73 ? 5.968 -4.643 4.475 1.00 84.12 73 CYS A CA 1
ATOM 611 C C . CYS A 1 73 ? 4.514 -5.134 4.532 1.00 84.12 73 CYS A C 1
ATOM 613 O O . CYS A 1 73 ? 3.616 -4.338 4.822 1.00 84.12 73 CYS A O 1
ATOM 615 N N . LYS A 1 74 ? 4.271 -6.436 4.323 1.00 87.62 74 LYS A N 1
ATOM 616 C CA . LYS A 1 74 ? 2.932 -7.045 4.423 1.00 87.62 74 LYS A CA 1
ATOM 617 C C . LYS A 1 74 ? 2.341 -6.881 5.825 1.00 87.62 74 LYS A C 1
ATOM 619 O O . LYS A 1 74 ? 1.184 -6.481 5.961 1.00 87.62 74 LYS A O 1
ATOM 624 N N . ASP A 1 75 ? 3.131 -7.121 6.866 1.00 86.50 75 ASP A N 1
ATOM 625 C CA . ASP A 1 75 ? 2.688 -6.995 8.258 1.00 86.50 75 ASP A CA 1
ATOM 626 C C . ASP A 1 75 ? 2.372 -5.539 8.626 1.00 86.50 75 ASP A C 1
ATOM 628 O O . ASP A 1 75 ? 1.379 -5.259 9.306 1.00 86.50 75 ASP A O 1
ATOM 632 N N . ARG A 1 76 ? 3.152 -4.583 8.103 1.00 83.25 76 ARG A N 1
ATOM 633 C CA . ARG A 1 76 ? 2.864 -3.149 8.233 1.00 83.25 76 ARG A CA 1
ATOM 634 C C . ARG A 1 76 ? 1.532 -2.789 7.579 1.00 83.25 76 ARG A C 1
ATOM 636 O O . ARG A 1 76 ? 0.717 -2.121 8.217 1.00 83.25 76 ARG A O 1
ATOM 643 N N . VAL A 1 77 ? 1.291 -3.237 6.345 1.00 87.69 77 VAL A N 1
ATOM 644 C CA . VAL A 1 77 ? 0.018 -2.994 5.643 1.00 87.69 77 VAL A CA 1
ATOM 645 C C . VAL A 1 77 ? -1.152 -3.555 6.450 1.00 87.69 77 VAL A C 1
ATOM 647 O O . VAL A 1 77 ? -2.123 -2.837 6.681 1.00 87.69 77 VAL A O 1
ATOM 650 N N . LYS A 1 78 ? -1.045 -4.783 6.972 1.00 87.75 78 LYS A N 1
ATOM 651 C CA . LYS A 1 78 ? -2.073 -5.381 7.843 1.00 87.75 78 LYS A CA 1
ATOM 652 C C . LYS A 1 78 ? -2.326 -4.540 9.095 1.00 87.75 78 LYS A C 1
ATOM 654 O O . LYS A 1 78 ? -3.468 -4.215 9.403 1.00 87.75 78 LYS A O 1
ATOM 659 N N . LYS A 1 79 ? -1.267 -4.119 9.793 1.00 86.69 79 LYS A N 1
ATOM 660 C CA . LYS A 1 79 ? -1.387 -3.298 11.006 1.00 86.69 79 LYS A CA 1
ATOM 661 C C . LYS A 1 79 ? -2.127 -1.987 10.740 1.00 86.69 79 LYS A C 1
ATOM 663 O O . LYS A 1 79 ? -3.074 -1.663 11.453 1.00 86.69 79 LYS A O 1
ATOM 668 N N . TYR A 1 80 ? -1.688 -1.220 9.743 1.00 87.56 80 TYR A N 1
ATOM 669 C CA . TYR A 1 80 ? -2.257 0.103 9.487 1.00 87.56 80 TYR A CA 1
ATOM 670 C C . TYR A 1 80 ? -3.620 0.042 8.800 1.00 87.56 80 TYR A C 1
ATOM 672 O O . TYR A 1 80 ? -4.464 0.871 9.127 1.00 87.56 80 TYR A O 1
ATOM 680 N N . SER A 1 81 ? -3.871 -0.940 7.928 1.00 90.50 81 SER A N 1
ATOM 681 C CA . SER A 1 81 ? -5.216 -1.158 7.378 1.00 90.50 81 SER A CA 1
ATOM 682 C C . SER A 1 81 ? -6.215 -1.492 8.483 1.00 90.50 81 SER A C 1
ATOM 684 O O . SER A 1 81 ? -7.266 -0.871 8.525 1.00 90.50 81 SER A O 1
ATOM 686 N N . ASN A 1 82 ? -5.861 -2.336 9.459 1.00 89.50 82 ASN A N 1
ATOM 687 C CA . ASN A 1 82 ? -6.731 -2.606 10.609 1.00 89.50 82 ASN A 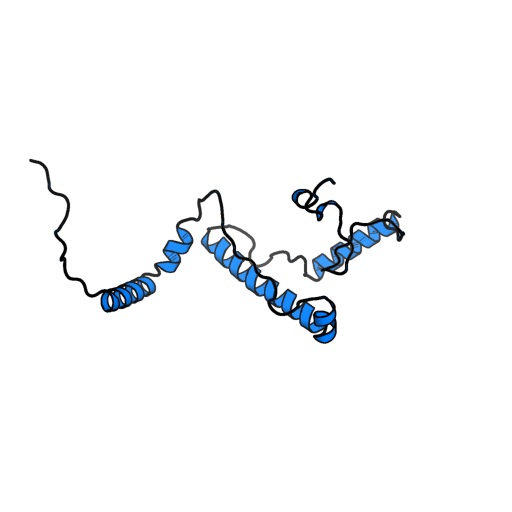CA 1
ATOM 688 C C . ASN A 1 82 ? -7.011 -1.350 11.440 1.00 89.50 82 ASN A C 1
ATOM 690 O O . ASN A 1 82 ? -8.153 -1.101 11.818 1.00 89.50 82 ASN A O 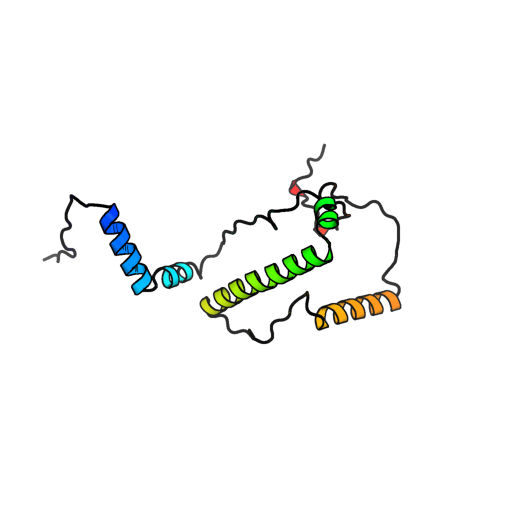1
ATOM 694 N N . ILE A 1 83 ? -5.990 -0.530 11.707 1.00 91.38 83 ILE A N 1
ATOM 695 C CA . ILE A 1 83 ? -6.176 0.737 12.428 1.00 91.38 83 ILE A CA 1
ATOM 696 C C . ILE A 1 83 ? -7.121 1.663 11.653 1.00 91.38 83 ILE A C 1
ATOM 698 O O . ILE A 1 83 ? -8.030 2.233 12.255 1.00 91.38 83 ILE A O 1
ATOM 702 N N . GLN A 1 84 ? -6.928 1.793 10.338 1.00 90.31 84 GLN A N 1
ATOM 703 C CA . GLN A 1 84 ? -7.788 2.605 9.476 1.00 90.31 84 GLN A CA 1
ATOM 704 C C . GLN A 1 84 ? -9.215 2.060 9.455 1.00 90.31 84 GLN A C 1
ATOM 706 O O . GLN A 1 84 ? -10.143 2.824 9.675 1.00 90.31 84 GLN A O 1
ATOM 711 N N . THR A 1 85 ? -9.400 0.748 9.310 1.00 89.50 85 THR A N 1
ATOM 712 C CA . THR A 1 85 ? -10.706 0.083 9.384 1.00 89.50 85 THR A CA 1
ATOM 713 C C . THR A 1 85 ? -11.418 0.397 10.698 1.00 89.50 85 THR A C 1
ATOM 715 O O . THR A 1 85 ? -12.576 0.810 10.692 1.00 89.50 85 THR A O 1
ATOM 718 N N . GLU A 1 86 ? -10.734 0.286 11.839 1.00 92.00 86 GLU A N 1
ATOM 719 C CA . GLU A 1 86 ? -11.322 0.613 13.141 1.00 92.00 86 GLU A CA 1
ATOM 720 C C . GLU A 1 86 ? -11.632 2.109 13.285 1.00 92.00 86 GLU A C 1
ATOM 722 O O . GLU A 1 86 ? -12.648 2.487 13.872 1.00 92.00 86 GLU A O 1
ATOM 727 N N . GLN A 1 87 ? -10.802 2.988 12.721 1.00 93.81 87 GLN A N 1
ATOM 728 C CA . GLN A 1 87 ? -11.089 4.421 12.657 1.00 93.81 87 GLN A CA 1
ATOM 729 C C . GLN A 1 87 ? -12.305 4.716 11.768 1.00 93.81 87 GLN A C 1
ATOM 731 O O . GLN A 1 87 ? -13.181 5.467 12.189 1.00 93.81 87 GLN A O 1
ATOM 736 N N . SER A 1 88 ? -12.423 4.088 10.601 1.00 91.12 88 SER A N 1
ATOM 737 C CA . SER A 1 88 ? -13.551 4.258 9.681 1.00 91.12 88 SER A CA 1
ATOM 738 C C . SER A 1 88 ? -14.858 3.724 10.267 1.00 91.12 88 SER A C 1
ATOM 740 O O . SER A 1 88 ? -15.885 4.399 10.191 1.00 91.12 88 SER A O 1
ATOM 742 N N . LYS A 1 89 ? -14.823 2.583 10.969 1.00 89.31 89 LYS A N 1
ATOM 743 C CA . LYS A 1 89 ? -15.960 2.094 11.767 1.00 89.31 89 LYS A CA 1
ATOM 744 C C . LYS A 1 89 ? -16.358 3.101 12.850 1.00 89.31 89 LYS A C 1
ATOM 746 O O . LYS A 1 89 ? -17.541 3.372 13.034 1.00 89.31 89 LYS A O 1
ATOM 751 N N . ARG A 1 90 ? -15.388 3.715 13.544 1.00 88.25 90 ARG A N 1
ATOM 752 C CA . ARG A 1 90 ? -15.647 4.772 14.546 1.00 88.25 90 ARG A CA 1
ATOM 753 C C . ARG A 1 90 ? -16.216 6.058 13.949 1.00 88.25 90 ARG A C 1
ATOM 755 O O . ARG A 1 90 ? -16.917 6.772 14.664 1.00 88.25 90 ARG A O 1
ATOM 762 N N . LEU A 1 91 ? -15.907 6.347 12.687 1.00 91.94 91 LEU A N 1
ATOM 763 C CA . LEU A 1 91 ? -16.488 7.448 11.917 1.00 91.94 91 LEU A CA 1
ATOM 764 C C . LEU A 1 91 ? -17.892 7.120 11.379 1.00 91.94 91 LEU A C 1
ATOM 766 O O . LEU A 1 91 ? -18.542 8.009 10.837 1.00 91.94 91 LEU A O 1
ATOM 770 N N . GLY A 1 92 ? -18.379 5.886 11.562 1.00 90.62 92 GLY A N 1
ATOM 771 C CA . GLY A 1 92 ? -19.725 5.468 11.168 1.00 90.62 92 GLY A CA 1
ATOM 772 C C . GLY A 1 92 ? -19.847 5.052 9.702 1.00 90.62 92 GLY A C 1
ATOM 773 O O . GLY A 1 92 ? -20.922 5.182 9.127 1.00 90.62 92 GLY A O 1
ATOM 774 N N . TYR A 1 93 ? -18.760 4.594 9.074 1.00 90.75 93 TYR A N 1
ATOM 775 C CA . TYR A 1 93 ? -18.820 4.098 7.698 1.00 90.75 93 TYR A CA 1
ATOM 776 C C . TYR A 1 93 ? -19.563 2.751 7.651 1.00 90.75 93 TYR A C 1
ATOM 778 O O . TYR A 1 93 ? -19.374 1.892 8.515 1.00 90.75 93 TYR A O 1
ATOM 786 N N . PHE A 1 94 ? -20.386 2.559 6.620 1.00 88.62 94 PHE A N 1
ATOM 787 C CA . PHE A 1 94 ? -21.097 1.308 6.351 1.00 88.62 94 PHE A CA 1
ATOM 788 C C . PHE A 1 94 ? -20.469 0.651 5.122 1.00 88.62 94 PHE A C 1
ATOM 790 O O . PHE A 1 94 ? -20.776 1.029 3.996 1.00 88.62 94 PHE A O 1
ATOM 797 N N . MET A 1 95 ? -19.539 -0.275 5.351 1.00 88.56 95 MET A N 1
ATOM 798 C CA . MET A 1 95 ? -18.783 -0.980 4.312 1.00 88.56 95 MET A CA 1
ATOM 799 C C . MET A 1 95 ? -18.714 -2.474 4.642 1.00 88.56 95 MET A C 1
ATOM 801 O O . MET A 1 95 ? -18.924 -2.866 5.793 1.00 88.56 95 MET A O 1
ATOM 805 N N . ASP A 1 96 ? -18.379 -3.292 3.647 1.00 88.56 96 ASP A N 1
ATOM 806 C CA . ASP A 1 96 ? -18.061 -4.707 3.839 1.00 88.56 96 ASP A CA 1
ATOM 807 C C . ASP A 1 96 ? -16.644 -4.852 4.421 1.00 88.56 96 ASP A C 1
ATOM 809 O O . ASP A 1 96 ? -15.642 -4.930 3.710 1.00 88.56 96 ASP A O 1
ATOM 813 N N . TRP A 1 97 ? -16.552 -4.782 5.750 1.00 86.06 97 TRP A N 1
ATOM 814 C CA . TRP A 1 97 ? -15.273 -4.805 6.464 1.00 86.06 97 TRP A CA 1
ATOM 815 C C . TRP A 1 97 ? -14.611 -6.183 6.490 1.00 86.06 97 TRP A C 1
ATOM 817 O O . TRP A 1 97 ? -13.400 -6.258 6.698 1.00 86.06 97 TRP A O 1
ATOM 827 N N . GLU A 1 98 ? -15.397 -7.253 6.354 1.00 84.56 98 GLU A N 1
ATOM 828 C CA . GLU A 1 98 ? -14.899 -8.631 6.422 1.00 84.56 98 GLU A CA 1
ATOM 829 C C . GLU A 1 98 ? -14.336 -9.088 5.073 1.00 84.56 98 GLU A C 1
ATOM 831 O O . GLU A 1 98 ? -13.390 -9.872 5.048 1.00 84.56 98 GLU A O 1
ATOM 836 N N . ASN A 1 99 ? -14.841 -8.531 3.968 1.00 86.69 99 ASN A N 1
ATOM 837 C CA . ASN A 1 99 ? -14.407 -8.847 2.610 1.00 86.69 99 ASN A CA 1
ATOM 838 C C . ASN A 1 99 ? -13.758 -7.642 1.900 1.00 86.69 99 ASN A C 1
ATOM 840 O O . ASN A 1 99 ? -14.124 -7.255 0.789 1.00 86.69 99 ASN A O 1
ATOM 844 N N . SER A 1 100 ? -12.781 -7.018 2.559 1.00 84.31 100 SER A N 1
ATOM 845 C CA . SER A 1 100 ? -12.018 -5.916 1.963 1.00 84.31 100 SER A CA 1
ATOM 846 C C . SER A 1 100 ? -11.045 -6.424 0.894 1.00 84.31 100 SER A C 1
ATOM 848 O O . SER A 1 100 ? -10.320 -7.399 1.115 1.00 84.31 100 SER A O 1
ATOM 850 N N . TYR A 1 101 ? -10.964 -5.733 -0.249 1.00 84.50 101 TYR A N 1
ATOM 851 C CA . TYR A 1 101 ? -9.969 -6.062 -1.268 1.00 84.50 101 TYR A CA 1
ATOM 852 C C . TYR A 1 101 ? -8.584 -5.549 -0.848 1.00 84.50 101 TYR A C 1
ATOM 854 O O . TYR A 1 101 ? -8.406 -4.397 -0.450 1.00 84.50 101 TYR A O 1
ATOM 862 N N . TYR A 1 102 ? -7.573 -6.404 -0.981 1.00 87.44 102 TYR A N 1
ATOM 863 C CA . TYR A 1 102 ? -6.178 -6.031 -0.771 1.00 87.44 102 TYR A CA 1
ATOM 864 C C . TYR A 1 102 ? -5.432 -6.096 -2.098 1.00 87.44 102 TYR A C 1
ATOM 866 O O . TYR A 1 102 ? -5.518 -7.079 -2.824 1.00 87.44 102 TYR A O 1
ATOM 874 N N . THR A 1 103 ? -4.644 -5.070 -2.414 1.00 88.25 103 THR A N 1
ATOM 875 C CA . THR A 1 103 ? -3.780 -5.084 -3.610 1.00 88.25 103 THR A CA 1
ATOM 876 C C . THR A 1 103 ? -2.701 -6.156 -3.555 1.00 88.25 103 THR A C 1
ATOM 878 O O . THR A 1 103 ? -2.216 -6.582 -4.591 1.00 88.25 103 THR A O 1
ATOM 881 N N . LEU A 1 104 ? -2.362 -6.617 -2.349 1.00 90.19 104 LEU A N 1
ATOM 882 C CA . LEU A 1 104 ? -1.405 -7.695 -2.119 1.00 90.19 104 LEU A CA 1
ATOM 883 C C . LEU A 1 104 ? -2.039 -9.092 -2.036 1.00 90.19 104 LEU A C 1
ATOM 885 O O . LEU A 1 104 ? -1.299 -10.038 -1.768 1.00 90.19 104 LEU A O 1
ATOM 889 N N . SER A 1 105 ? -3.368 -9.228 -2.178 1.00 89.88 105 SER A N 1
ATOM 890 C CA . SER A 1 105 ? -4.023 -10.542 -2.134 1.00 89.88 105 SER A CA 1
ATOM 891 C C . SER A 1 105 ? -3.670 -11.376 -3.362 1.00 89.88 105 SER A C 1
ATOM 893 O O . SER A 1 105 ? -3.404 -10.839 -4.438 1.00 89.88 105 SER A O 1
ATOM 895 N N . ASP A 1 106 ? -3.695 -12.697 -3.200 1.00 91.75 106 ASP A N 1
ATOM 896 C CA . ASP A 1 106 ? -3.369 -13.621 -4.286 1.00 91.75 106 ASP A CA 1
ATOM 897 C C . ASP A 1 106 ? -4.335 -13.449 -5.462 1.00 91.75 106 ASP A C 1
ATOM 899 O O . ASP A 1 106 ? -3.883 -13.304 -6.594 1.00 91.75 106 ASP A O 1
ATOM 903 N N . ASP A 1 107 ? -5.640 -13.336 -5.198 1.00 91.44 107 ASP A N 1
ATOM 904 C CA . ASP A 1 107 ? -6.656 -13.110 -6.234 1.00 91.44 107 ASP A CA 1
ATOM 905 C C . ASP A 1 107 ? -6.369 -11.857 -7.069 1.00 91.44 107 ASP A C 1
ATOM 907 O O . ASP A 1 107 ? -6.445 -11.887 -8.298 1.00 91.44 107 ASP A O 1
ATOM 911 N N . ASN A 1 108 ? -5.986 -10.753 -6.421 1.00 92.25 108 ASN A N 1
ATOM 912 C CA . ASN A 1 108 ? -5.687 -9.518 -7.136 1.00 92.25 108 ASN A CA 1
ATOM 913 C C . ASN A 1 108 ? -4.376 -9.634 -7.926 1.00 92.25 108 ASN A C 1
ATOM 915 O O . ASN A 1 108 ? -4.309 -9.214 -9.079 1.00 92.25 108 ASN A O 1
ATOM 919 N N . ASN A 1 109 ? -3.356 -10.284 -7.358 1.00 93.12 109 ASN A N 1
ATOM 920 C CA . ASN A 1 109 ? -2.108 -10.567 -8.067 1.00 93.12 109 ASN A CA 1
ATOM 921 C C . ASN A 1 109 ? -2.355 -11.412 -9.328 1.00 93.12 109 ASN A C 1
ATOM 923 O O . ASN A 1 109 ? -1.826 -11.089 -10.393 1.00 93.12 109 ASN A O 1
ATOM 927 N N . TYR A 1 110 ? -3.203 -12.443 -9.243 1.00 94.88 110 TYR A N 1
ATOM 928 C CA . TYR A 1 110 ? -3.590 -13.251 -10.402 1.00 94.88 110 TYR A CA 1
ATOM 929 C C . TYR A 1 110 ? -4.362 -12.441 -11.442 1.00 94.88 110 TYR A C 1
ATOM 931 O O . TYR A 1 110 ? -4.114 -12.598 -12.638 1.00 94.88 110 TYR A O 1
ATOM 939 N N . MET A 1 111 ? -5.244 -11.536 -11.016 1.00 95.06 111 MET A N 1
ATOM 940 C CA . MET A 1 111 ? -5.948 -10.638 -11.934 1.00 95.06 111 MET A CA 1
ATOM 941 C C . MET A 1 111 ? -5.001 -9.662 -12.639 1.00 95.06 111 MET A C 1
ATOM 943 O O . MET A 1 111 ? -5.134 -9.457 -13.846 1.00 95.06 111 MET A O 1
ATOM 947 N N . ILE A 1 112 ? -4.004 -9.116 -11.934 1.00 95.19 112 ILE A N 1
ATOM 948 C CA . ILE A 1 112 ? -2.953 -8.283 -12.535 1.00 95.19 112 ILE A CA 1
ATOM 949 C C . ILE A 1 112 ? -2.165 -9.094 -13.568 1.00 95.19 112 ILE A C 1
ATOM 951 O O . ILE A 1 112 ? -1.941 -8.623 -14.681 1.00 95.19 112 ILE A O 1
ATOM 955 N N . TRP A 1 113 ? -1.778 -10.328 -13.244 1.00 96.38 113 TRP A N 1
ATOM 956 C CA . TRP A 1 113 ? -1.049 -11.195 -14.175 1.00 96.38 113 TRP A CA 1
ATOM 957 C C . TRP A 1 113 ? -1.880 -11.551 -15.404 1.00 96.38 113 TRP A C 1
ATOM 959 O O . TRP A 1 113 ? -1.368 -11.521 -16.521 1.00 96.38 113 TRP A O 1
ATOM 969 N N . HIS A 1 114 ? -3.166 -11.841 -15.217 1.00 97.06 114 HIS A N 1
ATOM 970 C CA . HIS A 1 114 ? -4.089 -12.073 -16.318 1.00 97.06 114 HIS A CA 1
ATOM 971 C C . HIS A 1 114 ? -4.207 -10.835 -17.214 1.00 97.06 114 HIS A C 1
ATOM 973 O O . HIS A 1 114 ? -4.098 -10.948 -18.432 1.00 97.06 114 HIS A O 1
ATOM 979 N N . PHE A 1 115 ? -4.368 -9.647 -16.628 1.00 97.19 115 PHE A N 1
ATOM 980 C CA . PHE A 1 115 ? -4.408 -8.395 -17.380 1.00 97.19 115 PHE A CA 1
ATOM 981 C C . PHE A 1 115 ? -3.126 -8.174 -18.195 1.00 97.19 115 PHE A C 1
ATOM 983 O O . PHE A 1 115 ? -3.198 -7.895 -19.390 1.00 97.19 115 PHE A O 1
ATOM 990 N N . LEU A 1 116 ? -1.953 -8.371 -17.584 1.00 97.00 116 LEU A N 1
ATOM 991 C CA . LEU A 1 116 ? -0.672 -8.262 -18.284 1.00 97.00 116 LEU A CA 1
ATOM 992 C C . LEU A 1 116 ? -0.547 -9.288 -19.415 1.00 97.00 116 LEU A C 1
ATOM 994 O O . LEU A 1 116 ? -0.070 -8.940 -20.492 1.00 97.00 116 LEU A O 1
ATOM 998 N N . LYS A 1 117 ? -1.018 -10.524 -19.209 1.00 97.06 117 LYS A N 1
ATOM 999 C CA . LYS A 1 117 ? -1.067 -11.545 -20.260 1.00 97.06 117 LYS A CA 1
ATOM 1000 C C . LYS A 1 117 ? -1.921 -11.082 -21.439 1.00 97.06 117 LYS A C 1
ATOM 1002 O O . LYS A 1 117 ? -1.457 -11.146 -22.566 1.00 97.06 117 LYS A O 1
ATOM 1007 N N . VAL A 1 118 ? -3.122 -10.568 -21.185 1.00 97.81 118 VAL A N 1
ATOM 1008 C CA . VAL A 1 118 ? -4.013 -10.065 -22.240 1.00 97.81 118 VAL A CA 1
ATOM 1009 C C . VAL A 1 118 ? -3.350 -8.925 -23.019 1.00 97.81 118 VAL A C 1
ATOM 1011 O O . VAL A 1 118 ? -3.318 -8.956 -24.245 1.00 97.81 118 VAL A O 1
ATOM 1014 N N . CYS A 1 119 ? -2.755 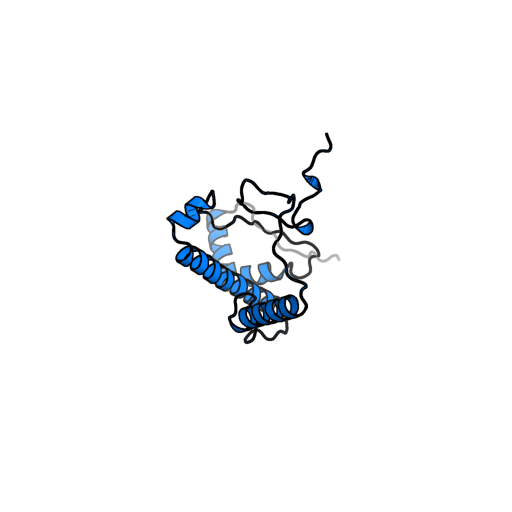-7.949 -22.330 1.00 97.69 119 CYS A N 1
ATOM 1015 C CA . CYS A 1 119 ? -2.017 -6.860 -22.977 1.00 97.69 119 CYS A CA 1
ATOM 1016 C C . CYS A 1 119 ? -0.829 -7.369 -23.807 1.00 97.69 119 CYS A C 1
ATOM 1018 O O . CYS A 1 119 ? -0.545 -6.834 -24.877 1.00 97.69 119 CYS A O 1
ATOM 1020 N N . ASN A 1 120 ? -0.141 -8.407 -23.332 1.00 97.12 120 ASN A N 1
ATOM 1021 C CA . ASN A 1 120 ? 0.922 -9.065 -24.079 1.00 97.12 120 ASN A CA 1
ATOM 1022 C C . ASN A 1 120 ? 0.385 -9.801 -25.320 1.00 97.12 120 ASN A C 1
ATOM 1024 O O . ASN A 1 120 ? 0.978 -9.678 -26.387 1.00 97.12 120 ASN A O 1
ATOM 1028 N N . ASP A 1 121 ? -0.744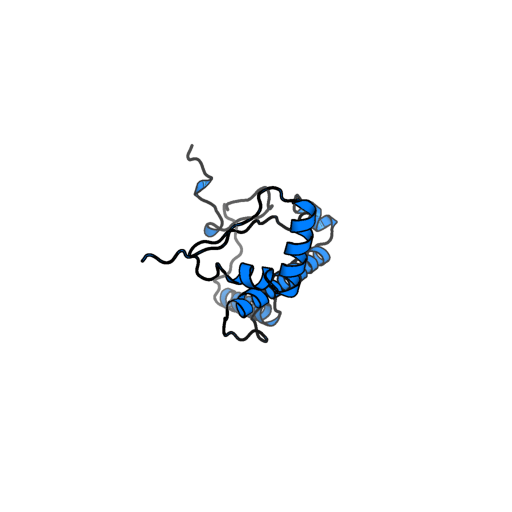 -10.505 -25.211 1.00 97.75 121 ASP A N 1
ATOM 1029 C CA . ASP A 1 121 ? -1.389 -11.217 -26.323 1.00 97.75 121 ASP A CA 1
ATOM 1030 C C . ASP A 1 121 ? -1.856 -10.244 -27.426 1.00 97.75 121 ASP A C 1
ATOM 1032 O O . ASP A 1 121 ? -1.791 -10.568 -28.611 1.00 97.75 121 ASP A O 1
ATOM 1036 N N . TYR A 1 122 ? -2.248 -9.018 -27.056 1.00 97.81 122 TYR A N 1
ATOM 1037 C CA . TYR A 1 122 ? -2.525 -7.921 -27.995 1.00 97.81 122 TYR A CA 1
ATOM 1038 C C . TYR A 1 122 ? -1.269 -7.213 -28.538 1.00 97.81 122 TYR A C 1
ATOM 1040 O O . TYR A 1 122 ? -1.387 -6.327 -29.386 1.00 97.81 122 TYR A O 1
ATOM 1048 N N . GLY A 1 123 ? -0.070 -7.565 -28.065 1.00 97.00 123 GLY A N 1
ATOM 1049 C CA . GLY A 1 123 ? 1.186 -6.935 -28.480 1.00 97.00 123 GLY A CA 1
ATOM 1050 C C . GLY A 1 123 ? 1.403 -5.519 -27.931 1.00 97.00 123 GLY A C 1
ATOM 1051 O O . GLY A 1 123 ? 2.176 -4.757 -28.504 1.00 97.00 123 GLY A O 1
ATOM 1052 N N . TRP A 1 124 ? 0.727 -5.138 -26.842 1.00 97.38 124 TRP A N 1
ATOM 1053 C CA . TRP A 1 124 ? 0.851 -3.806 -26.226 1.00 97.38 124 TRP A CA 1
ATOM 1054 C C . TRP A 1 124 ? 2.009 -3.696 -25.230 1.00 97.38 124 TRP A C 1
ATOM 1056 O O . TRP A 1 124 ? 2.425 -2.591 -24.886 1.00 97.38 124 TRP A O 1
ATOM 1066 N N . ILE A 1 125 ? 2.533 -4.829 -24.755 1.00 96.19 125 ILE A N 1
ATOM 1067 C CA . ILE A 1 125 ? 3.700 -4.876 -23.871 1.00 96.19 125 ILE A CA 1
ATOM 1068 C C . ILE A 1 125 ? 4.938 -5.174 -24.708 1.00 96.19 125 ILE A C 1
ATOM 1070 O O . ILE A 1 125 ? 4.979 -6.149 -25.454 1.00 96.19 125 ILE A O 1
ATOM 1074 N N . TYR A 1 126 ? 5.972 -4.357 -24.542 1.00 94.56 126 TYR A N 1
ATOM 1075 C CA . TYR A 1 126 ? 7.264 -4.560 -25.183 1.00 94.56 126 TYR A CA 1
ATOM 1076 C C . TYR A 1 126 ? 8.406 -4.248 -24.215 1.00 94.56 126 TYR A C 1
ATOM 1078 O O . TYR A 1 126 ? 8.241 -3.544 -23.218 1.00 94.56 126 TYR A O 1
ATOM 1086 N N . LYS A 1 127 ? 9.591 -4.776 -24.526 1.00 94.25 127 LYS A N 1
ATOM 1087 C CA . LYS A 1 127 ? 10.839 -4.447 -23.836 1.00 94.25 127 LYS A CA 1
ATOM 1088 C C . LYS A 1 127 ? 11.693 -3.595 -24.766 1.00 94.25 127 LYS A C 1
ATOM 1090 O O . LYS A 1 127 ? 12.020 -4.037 -25.863 1.00 94.25 127 LYS A O 1
ATOM 1095 N N . GLY A 1 128 ? 12.056 -2.397 -24.322 1.00 93.00 128 GLY A N 1
ATOM 1096 C CA . GLY A 1 128 ? 12.863 -1.449 -25.088 1.00 93.00 128 GLY A CA 1
ATOM 1097 C C . GLY A 1 128 ? 13.936 -0.771 -24.239 1.00 93.00 128 GLY A C 1
ATOM 1098 O O . GLY A 1 128 ? 14.084 -1.063 -23.051 1.00 93.00 128 GLY A O 1
ATOM 1099 N N . GLN A 1 129 ? 14.685 0.127 -24.871 1.00 94.44 129 GLN A N 1
ATOM 1100 C CA . GLN A 1 129 ? 15.623 1.037 -24.222 1.00 94.44 129 GLN A CA 1
ATOM 1101 C C . GLN A 1 129 ? 15.153 2.459 -24.498 1.00 94.44 129 GLN A C 1
ATOM 1103 O O . GLN A 1 129 ? 14.849 2.785 -25.642 1.00 94.44 129 GLN A O 1
ATOM 1108 N N . ASP A 1 130 ? 15.084 3.278 -23.457 1.00 88.94 130 ASP A N 1
ATOM 1109 C CA . ASP A 1 130 ? 14.667 4.671 -23.562 1.00 88.94 130 ASP A CA 1
ATOM 1110 C C . ASP A 1 130 ? 15.374 5.505 -22.487 1.00 88.94 130 ASP A C 1
ATOM 1112 O O . ASP A 1 130 ? 15.827 4.973 -21.465 1.00 88.94 130 ASP A O 1
ATOM 1116 N N . SER A 1 131 ? 15.470 6.809 -22.720 1.00 89.12 131 SER A N 1
ATOM 1117 C CA . SER A 1 131 ? 15.945 7.773 -21.736 1.00 89.12 131 SER A CA 1
ATOM 1118 C C . SER A 1 131 ? 14.834 8.033 -20.724 1.00 89.12 131 SER A C 1
ATOM 1120 O O . SER A 1 131 ? 13.862 8.726 -21.010 1.00 89.12 131 SER A O 1
ATOM 1122 N N . VAL A 1 132 ? 14.984 7.482 -19.522 1.00 88.44 132 VAL A N 1
ATOM 1123 C CA . VAL A 1 132 ? 13.993 7.598 -18.444 1.00 88.44 132 VAL A CA 1
ATOM 1124 C C . VAL A 1 132 ? 14.508 8.464 -17.304 1.00 88.44 132 VAL A C 1
ATOM 1126 O O . VAL A 1 132 ? 15.710 8.523 -17.035 1.00 88.44 132 VAL A O 1
ATOM 1129 N N . ALA A 1 133 ? 13.588 9.108 -16.588 1.00 86.94 133 ALA A N 1
ATOM 1130 C CA . ALA A 1 133 ? 13.924 9.750 -15.329 1.00 86.94 133 ALA A CA 1
ATOM 1131 C C . ALA A 1 133 ? 14.390 8.687 -14.322 1.00 86.94 133 ALA A C 1
ATOM 1133 O O . ALA A 1 133 ? 13.748 7.648 -14.140 1.00 86.94 133 ALA A O 1
ATOM 1134 N N . TRP A 1 134 ? 15.529 8.943 -13.680 1.00 85.12 134 TRP A N 1
ATOM 1135 C CA . TRP A 1 134 ? 16.174 8.000 -12.772 1.00 85.12 134 TRP A CA 1
ATOM 1136 C C . TRP A 1 134 ? 16.336 8.609 -11.385 1.00 85.12 134 TRP A C 1
ATOM 1138 O O . TRP A 1 134 ? 16.913 9.687 -11.235 1.00 85.12 134 TRP A O 1
ATOM 1148 N N . CYS A 1 135 ? 15.878 7.896 -10.355 1.00 80.88 135 CYS A N 1
ATOM 1149 C CA . CYS A 1 135 ? 16.106 8.299 -8.975 1.00 80.88 135 CYS A CA 1
ATOM 1150 C C . CYS A 1 135 ? 17.386 7.631 -8.435 1.00 80.88 135 CYS A C 1
ATOM 1152 O O . CYS A 1 135 ? 17.380 6.418 -8.197 1.00 80.88 135 CYS A O 1
ATOM 1154 N N . PRO A 1 136 ? 18.476 8.383 -8.167 1.00 78.00 136 PRO A N 1
ATOM 1155 C CA . PRO A 1 136 ? 19.730 7.806 -7.675 1.00 78.00 136 PRO A CA 1
ATOM 1156 C C . PRO A 1 136 ? 19.615 7.254 -6.249 1.00 78.00 136 PRO A C 1
ATOM 1158 O O . PRO A 1 136 ? 20.390 6.385 -5.869 1.00 78.00 136 PRO A O 1
ATOM 1161 N N . ARG A 1 137 ? 18.644 7.734 -5.460 1.00 73.56 137 ARG A N 1
ATOM 1162 C CA . ARG A 1 137 ? 18.386 7.237 -4.101 1.00 73.56 137 ARG A CA 1
ATOM 1163 C C . ARG A 1 137 ? 17.653 5.896 -4.109 1.00 73.56 137 ARG A C 1
ATOM 1165 O O . ARG A 1 137 ? 17.999 5.008 -3.340 1.00 73.56 137 ARG A O 1
ATOM 1172 N N . CYS A 1 138 ? 16.615 5.782 -4.935 1.00 74.56 138 CYS A N 1
ATOM 1173 C CA . CYS A 1 138 ? 15.780 4.583 -5.008 1.00 74.56 138 CYS A CA 1
ATOM 1174 C C . CYS A 1 138 ? 16.371 3.511 -5.938 1.00 74.56 138 CYS A C 1
ATOM 1176 O O . CYS A 1 138 ? 15.890 2.380 -5.937 1.00 74.56 138 CYS A O 1
ATOM 1178 N N . GLU A 1 139 ? 17.395 3.865 -6.724 1.00 80.81 139 GLU A N 1
ATOM 1179 C CA . GLU A 1 139 ? 18.067 2.980 -7.681 1.00 80.81 139 GLU A CA 1
ATOM 1180 C C . GLU A 1 139 ? 17.064 2.322 -8.647 1.00 80.81 139 GLU A C 1
ATOM 1182 O O . GLU A 1 139 ? 17.058 1.102 -8.852 1.00 80.81 139 GLU A O 1
ATOM 1187 N N . THR A 1 140 ? 16.153 3.137 -9.189 1.00 84.81 140 THR A N 1
ATOM 1188 C CA . THR A 1 140 ? 15.121 2.711 -10.140 1.00 84.81 140 THR A CA 1
ATOM 1189 C C . THR A 1 140 ? 14.689 3.856 -11.054 1.00 84.81 140 THR A C 1
ATOM 1191 O O . THR A 1 140 ? 14.780 5.035 -10.689 1.00 84.81 140 THR A O 1
ATOM 1194 N N . ALA A 1 141 ? 14.181 3.486 -12.230 1.00 87.25 141 ALA A N 1
ATOM 1195 C CA . ALA A 1 141 ? 13.457 4.388 -13.112 1.00 87.25 141 ALA A CA 1
ATOM 1196 C C . ALA A 1 141 ? 12.120 4.785 -12.469 1.00 87.25 141 ALA A C 1
ATOM 1198 O O . ALA A 1 141 ? 11.512 3.969 -11.769 1.00 87.25 141 ALA A O 1
ATOM 1199 N N . ILE A 1 142 ? 11.691 6.021 -12.714 1.00 86.50 142 ILE A N 1
ATOM 1200 C CA . ILE A 1 142 ? 10.417 6.573 -12.240 1.00 86.50 142 ILE A CA 1
ATOM 1201 C C . ILE A 1 142 ? 9.538 6.941 -13.431 1.00 86.50 142 ILE A C 1
ATOM 1203 O O . ILE A 1 142 ? 10.029 7.373 -14.478 1.00 86.50 142 ILE A O 1
ATOM 1207 N N . SER A 1 143 ? 8.231 6.751 -13.285 1.00 85.19 143 SER A N 1
ATOM 1208 C CA . SER A 1 143 ? 7.278 7.173 -14.310 1.00 85.19 143 SER A CA 1
ATOM 1209 C C . SER A 1 143 ? 7.135 8.699 -14.317 1.00 85.19 143 SER A C 1
ATOM 1211 O O . SER A 1 143 ? 7.341 9.350 -13.296 1.00 85.19 143 SER A O 1
ATOM 1213 N N . GLN A 1 144 ? 6.738 9.293 -15.447 1.00 81.50 144 GLN A N 1
ATOM 1214 C CA . GLN A 1 144 ? 6.552 10.752 -15.548 1.00 81.50 144 GLN A CA 1
ATOM 1215 C C . GLN A 1 144 ? 5.581 11.310 -14.494 1.00 81.50 144 GLN A C 1
ATOM 1217 O O . GLN A 1 144 ? 5.783 12.411 -13.999 1.00 81.50 144 GLN A O 1
ATOM 1222 N N . HIS A 1 145 ? 4.565 10.530 -14.115 1.00 83.19 145 HIS A N 1
ATOM 1223 C CA . HIS A 1 145 ? 3.569 10.921 -13.114 1.00 83.19 145 HIS A CA 1
ATOM 1224 C C . HIS A 1 145 ? 4.075 10.803 -11.665 1.00 83.19 145 HIS A C 1
ATOM 1226 O O . HIS A 1 145 ? 3.402 11.266 -10.749 1.00 83.19 145 HIS A O 1
ATOM 1232 N N . GLU A 1 146 ? 5.244 10.197 -11.443 1.00 77.94 146 GLU A N 1
ATOM 1233 C CA . GLU A 1 146 ? 5.924 10.158 -10.140 1.00 77.94 146 GLU A CA 1
ATOM 1234 C C . GLU A 1 146 ? 6.942 11.298 -9.978 1.00 77.94 146 GLU A C 1
ATOM 1236 O O . GLU A 1 146 ? 7.470 11.501 -8.883 1.00 77.94 146 GLU A O 1
ATOM 1241 N N . ILE A 1 147 ? 7.234 12.042 -11.051 1.00 74.81 147 ILE A N 1
ATOM 1242 C CA . ILE A 1 147 ? 8.169 13.167 -11.023 1.00 74.81 147 ILE A CA 1
ATOM 1243 C C . ILE A 1 147 ? 7.461 14.374 -10.404 1.00 74.81 147 ILE A C 1
ATOM 1245 O O . ILE A 1 147 ? 6.495 14.897 -10.957 1.00 74.81 147 ILE A O 1
ATOM 1249 N N . LEU A 1 148 ? 7.968 14.853 -9.267 1.00 66.44 148 LEU A N 1
ATOM 1250 C CA . LEU A 1 148 ? 7.541 16.127 -8.695 1.00 66.44 148 LEU A CA 1
ATOM 1251 C C . LEU A 1 148 ? 8.122 17.261 -9.545 1.00 66.44 148 LEU A C 1
ATOM 1253 O O . LEU A 1 148 ? 9.317 17.542 -9.501 1.00 66.44 148 LEU A O 1
ATOM 1257 N N . THR A 1 149 ? 7.273 17.910 -10.337 1.00 60.81 149 THR A N 1
ATOM 1258 C CA . THR A 1 149 ? 7.662 19.027 -11.212 1.00 60.81 149 THR A CA 1
ATOM 1259 C C . THR A 1 149 ? 8.109 20.274 -10.446 1.00 60.81 149 THR A C 1
ATOM 1261 O O . THR A 1 149 ? 8.770 21.126 -11.026 1.00 60.81 149 THR A O 1
ATOM 1264 N N . GLU A 1 150 ? 7.786 20.390 -9.154 1.00 55.69 150 GLU A N 1
ATOM 1265 C CA . GLU A 1 150 ? 8.096 21.577 -8.340 1.00 55.69 150 GLU A CA 1
ATOM 1266 C C . GLU A 1 150 ? 9.561 21.656 -7.864 1.00 55.69 150 GLU A C 1
ATOM 1268 O O . GLU A 1 150 ? 10.011 22.732 -7.476 1.00 55.69 150 GLU A O 1
ATOM 1273 N N . ASP A 1 151 ? 10.328 20.561 -7.934 1.00 50.31 151 ASP A N 1
ATOM 1274 C CA . ASP A 1 151 ? 11.722 20.517 -7.452 1.00 50.31 151 ASP A CA 1
ATOM 1275 C C . ASP A 1 151 ? 12.774 20.769 -8.549 1.00 50.31 151 ASP A C 1
ATOM 1277 O O . ASP A 1 151 ? 13.971 20.889 -8.261 1.00 50.31 151 ASP A O 1
ATOM 1281 N N . TYR A 1 152 ? 12.358 20.883 -9.814 1.00 50.75 152 TYR A N 1
ATOM 1282 C CA . TYR A 1 152 ? 13.265 21.200 -10.914 1.00 50.75 152 TYR A CA 1
ATOM 1283 C C . TYR A 1 152 ? 13.346 22.714 -11.091 1.00 50.75 152 TYR A C 1
ATOM 1285 O O . TYR A 1 152 ? 12.444 23.348 -11.633 1.00 50.75 152 TYR A O 1
ATOM 1293 N N . LYS A 1 153 ? 14.459 23.309 -10.651 1.00 51.81 153 LYS A N 1
ATOM 1294 C CA . LYS A 1 153 ? 14.828 24.651 -11.106 1.00 51.81 153 LYS A CA 1
ATOM 1295 C C . LYS A 1 153 ? 15.165 24.570 -12.591 1.00 51.81 153 LYS A C 1
ATOM 1297 O O . LYS A 1 153 ? 16.121 23.884 -12.951 1.00 51.81 153 LYS A O 1
ATOM 1302 N N . GLU A 1 154 ? 14.405 25.273 -13.426 1.00 47.97 154 GLU A N 1
ATOM 1303 C CA . GLU A 1 154 ? 14.900 25.639 -14.751 1.00 47.97 154 GLU A CA 1
ATOM 1304 C C . GLU A 1 154 ? 16.205 26.426 -14.561 1.00 47.97 154 GLU A C 1
ATOM 1306 O O . GLU A 1 154 ? 16.281 27.322 -13.712 1.00 47.97 154 GLU A O 1
ATOM 1311 N N . LEU A 1 155 ? 17.253 25.995 -15.264 1.00 47.19 155 LEU A N 1
ATOM 1312 C CA . LEU A 1 155 ? 18.555 26.661 -15.294 1.00 47.19 155 LEU A CA 1
ATOM 1313 C C . LEU A 1 155 ? 18.514 27.869 -16.227 1.00 47.19 155 LEU A C 1
ATOM 1315 O O . LEU A 1 155 ? 17.949 27.724 -17.334 1.00 47.19 155 LEU A O 1
#

pLDDT: mean 78.2, std 15.15, range [36.78, 97.81]